Protein AF-A0A523E1F8-F1 (afdb_monomer)

pLDDT: mean 74.12, std 17.44, range [38.84, 94.94]

Radius of gyration: 25.74 Å; Cα contacts (8 Å, |Δi|>4): 109; chains: 1; bounding box: 94×42×64 Å

Sequence (142 aa):
MDHTRRRNPGNGSRLHDRGRRHPPRAVKRDIDLLRRILLDLESGSSAVHDGGEDTETLHYHIQLLHDAGLIVADELVPGQWWPERITWAGHEFLDLARNDISWNRAKSNVASKVGSAPFGIVQELLARDLRSALSSARTKKK

Secondary structure (DSSP, 8-state):
------------------------------HHHHHHHHHHHHTT-S----S---HHHHHHHHHHHHHTTSEEEEEEETTEEEEEEE-HHHHHHHHHHS-HHHHHHHHHHHHHHHSS--HHHHHHHHHHHHHHHHHHHHTT--

Foldseek 3Di:
DDDDDDDDDDDDDPDDPPDPPDPPDPQDDDPVLLLLLLVCQVVVNPPSDPPPDDQLNNLVSLVVCVVVVQFDWDDPDVSHIGTDHGDPVVVVQNVLCVDPVLVVVLVCVQCVPPNDDDPVSSSVSSVVVVVVVVVVVVPPPD

Mean predicted aligned error: 13.84 Å

Solvent-accessible surface area (backbone atoms only — not comparable to full-atom values): 8932 Å² total; per-residue (Å²): 141,88,83,84,82,89,84,84,88,81,93,73,87,81,70,79,90,75,68,88,72,69,74,83,73,87,76,73,92,54,70,68,56,50,52,50,51,52,53,33,54,72,71,66,43,87,61,76,71,88,82,82,73,58,69,63,59,51,20,52,45,50,46,53,35,31,78,70,51,27,28,44,57,47,70,82,47,98,80,41,47,46,78,76,46,76,29,75,62,26,51,58,48,44,68,52,51,66,44,64,70,55,35,53,48,41,49,50,60,32,45,78,71,62,67,66,70,61,70,67,58,54,54,52,46,32,56,49,53,51,54,51,54,55,58,60,60,64,69,73,77,121

Nearest PDB structures (foldseek):
  7wjp-assembly1_A-2  TM=5.970E-01  e=4.483E-01  Listeria monocytogenes
  2dqr-assembly2_D  TM=4.822E-01  e=6.736E-01  Bacillus subtilis
  7ane-assembly1_Ap  TM=4.235E-01  e=6.736E-01  Leishmania major
  2jaa-assembly1_B  TM=1.974E-01  e=1.709E+00  Shigella flexneri
  2jaa-assembly1_A  TM=2.320E-01  e=5.469E+00  Shigella flexneri

Structure (mmCIF, N/CA/C/O backbone):
data_AF-A0A523E1F8-F1
#
_entry.id   AF-A0A523E1F8-F1
#
loop_
_atom_site.group_PDB
_atom_site.id
_atom_site.type_symbol
_atom_site.label_atom_id
_atom_site.label_alt_id
_atom_site.label_comp_id
_atom_site.label_asym_id
_atom_site.label_entity_id
_atom_site.label_seq_id
_atom_site.pdbx_PDB_ins_code
_atom_site.Cartn_x
_atom_site.Cartn_y
_atom_site.Cartn_z
_atom_site.occupancy
_atom_site.B_iso_or_equiv
_atom_site.auth_seq_id
_atom_site.auth_comp_id
_atom_site.auth_asym_id
_atom_site.auth_atom_id
_atom_site.pdbx_PDB_model_num
ATOM 1 N N . MET A 1 1 ? 71.780 -27.222 -32.647 1.00 43.78 1 MET A N 1
ATOM 2 C CA . MET A 1 1 ? 70.790 -26.161 -32.375 1.00 43.78 1 MET A CA 1
ATOM 3 C C . MET A 1 1 ? 69.465 -26.663 -32.920 1.00 43.78 1 MET A C 1
ATOM 5 O O . MET A 1 1 ? 69.273 -26.676 -34.126 1.00 43.78 1 MET A O 1
ATOM 9 N N . ASP A 1 2 ? 68.665 -27.254 -32.036 1.00 42.75 2 ASP A N 1
ATOM 10 C CA . ASP A 1 2 ? 67.396 -27.922 -32.335 1.00 42.75 2 ASP A CA 1
ATOM 11 C C . ASP A 1 2 ? 66.251 -26.917 -32.227 1.00 42.75 2 ASP A C 1
ATOM 13 O O . ASP A 1 2 ? 66.084 -26.329 -31.165 1.00 42.75 2 ASP A O 1
ATOM 17 N N . HIS A 1 3 ? 65.466 -26.754 -33.292 1.00 47.19 3 HIS A N 1
ATOM 18 C CA . HIS A 1 3 ? 64.133 -26.154 -33.229 1.00 47.19 3 HIS A CA 1
ATOM 19 C C . HIS A 1 3 ? 63.207 -26.883 -34.205 1.00 47.19 3 HIS A C 1
ATOM 21 O O . HIS A 1 3 ? 62.921 -26.430 -35.314 1.00 47.19 3 HIS A O 1
ATOM 27 N N . THR A 1 4 ? 62.746 -28.058 -33.787 1.00 52.38 4 THR A N 1
ATOM 28 C CA . THR A 1 4 ? 61.624 -28.749 -34.418 1.00 52.38 4 THR A CA 1
ATOM 29 C C . THR A 1 4 ? 60.261 -28.188 -33.978 1.00 52.38 4 THR A C 1
ATOM 31 O O . THR A 1 4 ? 60.065 -27.754 -32.848 1.00 52.38 4 THR A O 1
ATOM 34 N N . ARG A 1 5 ? 59.298 -28.333 -34.904 1.00 44.28 5 ARG A N 1
ATOM 35 C CA . ARG A 1 5 ? 57.821 -28.352 -34.781 1.00 44.28 5 ARG A CA 1
ATOM 36 C C . ARG A 1 5 ? 57.001 -27.052 -34.865 1.00 44.28 5 ARG A C 1
ATOM 38 O O . ARG A 1 5 ? 56.818 -26.298 -33.920 1.00 44.28 5 ARG A O 1
ATOM 45 N N . ARG A 1 6 ? 56.306 -26.982 -36.010 1.00 50.56 6 ARG A N 1
ATOM 46 C CA . ARG A 1 6 ? 54.998 -26.355 -36.271 1.00 50.56 6 ARG A CA 1
ATOM 47 C C . ARG A 1 6 ? 53.949 -26.620 -35.173 1.00 50.56 6 ARG A C 1
ATOM 49 O O . ARG A 1 6 ? 53.842 -27.757 -34.716 1.00 50.56 6 ARG A O 1
ATOM 56 N N . ARG A 1 7 ? 53.050 -25.649 -34.943 1.00 41.88 7 ARG A N 1
ATOM 57 C CA . ARG A 1 7 ? 51.583 -25.846 -34.834 1.00 41.88 7 ARG A CA 1
ATOM 58 C C . ARG A 1 7 ? 50.823 -24.508 -34.978 1.00 41.88 7 ARG A C 1
ATOM 60 O O . ARG A 1 7 ? 51.178 -23.524 -34.349 1.00 41.88 7 ARG A O 1
ATOM 67 N N . ASN A 1 8 ? 49.795 -24.513 -35.826 1.00 39.00 8 ASN A N 1
ATOM 68 C CA . ASN A 1 8 ? 48.731 -23.503 -35.991 1.00 39.00 8 ASN A CA 1
ATOM 69 C C . ASN A 1 8 ? 47.456 -24.000 -35.247 1.00 39.00 8 ASN A C 1
ATOM 71 O O . ASN A 1 8 ? 47.464 -25.157 -34.818 1.00 39.00 8 ASN A O 1
ATOM 75 N N . PRO A 1 9 ? 46.300 -23.308 -35.320 1.00 54.69 9 PRO A N 1
ATOM 76 C CA . PRO A 1 9 ? 45.817 -22.135 -34.578 1.00 54.69 9 PRO A CA 1
ATOM 77 C C . PRO A 1 9 ? 44.874 -22.512 -33.411 1.00 54.69 9 PRO A C 1
ATOM 79 O O . PRO A 1 9 ? 44.271 -23.582 -33.403 1.00 54.69 9 PRO A O 1
ATOM 82 N N . GLY A 1 10 ? 44.670 -21.598 -32.458 1.00 38.84 10 GLY A N 1
ATOM 83 C CA . GLY A 1 10 ? 43.703 -21.749 -31.365 1.00 38.84 10 GLY A CA 1
ATOM 84 C C . GLY A 1 10 ? 42.821 -20.514 -31.221 1.00 38.84 10 GLY A C 1
ATOM 85 O O . GLY A 1 10 ? 43.249 -19.495 -30.693 1.00 38.84 10 GLY A O 1
ATOM 86 N N . ASN A 1 11 ? 41.594 -20.635 -31.714 1.00 45.16 11 ASN A N 1
ATOM 87 C CA . ASN A 1 11 ? 40.464 -19.740 -31.501 1.00 45.16 11 ASN A CA 1
ATOM 88 C C . ASN A 1 11 ? 40.248 -19.453 -30.000 1.00 45.16 11 ASN A C 1
ATOM 90 O O . ASN A 1 11 ? 40.240 -20.377 -29.189 1.00 45.16 11 ASN A O 1
ATOM 94 N N . GLY A 1 12 ? 40.029 -18.191 -29.637 1.00 42.72 12 GLY A N 1
ATOM 95 C CA . GLY A 1 12 ? 39.810 -17.771 -28.255 1.00 42.72 12 GLY A CA 1
ATOM 96 C C . GLY A 1 12 ? 39.087 -16.436 -28.204 1.00 42.72 12 GLY A C 1
ATOM 97 O O . GLY A 1 12 ? 39.687 -15.407 -27.911 1.00 42.72 12 GLY A O 1
ATOM 98 N N . SER A 1 13 ? 37.796 -16.467 -28.534 1.00 51.22 13 SER A N 1
ATOM 99 C CA . SER A 1 13 ? 36.847 -15.372 -28.331 1.00 51.22 13 SER A CA 1
ATOM 100 C C . SER A 1 13 ? 37.013 -14.765 -26.935 1.00 51.22 13 SER A C 1
ATOM 102 O O . SER A 1 13 ? 36.652 -15.395 -25.942 1.00 51.22 13 SER A O 1
ATOM 104 N N . ARG A 1 14 ? 37.537 -13.537 -26.837 1.00 42.88 14 ARG A N 1
ATOM 105 C CA . ARG A 1 14 ? 37.480 -12.774 -25.587 1.00 42.88 14 ARG A CA 1
ATOM 106 C C . ARG A 1 14 ? 36.206 -11.944 -25.605 1.00 42.88 14 ARG A C 1
ATOM 108 O O . ARG A 1 14 ? 36.114 -10.885 -26.213 1.00 42.88 14 ARG A O 1
ATOM 115 N N . LEU A 1 15 ? 35.207 -12.592 -25.026 1.00 46.62 15 LEU A N 1
ATOM 116 C CA . LEU A 1 15 ? 33.846 -12.172 -24.762 1.00 46.62 15 LEU A CA 1
ATOM 117 C C . LEU A 1 15 ? 33.739 -10.672 -24.478 1.00 46.62 15 LEU A C 1
ATOM 119 O O . LEU A 1 15 ? 34.456 -10.127 -23.642 1.00 46.62 15 LEU A O 1
ATOM 123 N N . HIS A 1 16 ? 32.780 -10.047 -25.159 1.00 46.97 16 HIS A N 1
ATOM 124 C CA . HIS A 1 16 ? 32.171 -8.815 -24.692 1.00 46.97 16 HIS A CA 1
ATOM 125 C C . HIS A 1 16 ? 31.756 -9.022 -23.232 1.00 46.97 16 HIS A C 1
ATOM 127 O O . HIS A 1 16 ? 31.008 -9.960 -22.944 1.00 46.97 16 HIS A O 1
ATOM 133 N N . ASP A 1 17 ? 32.219 -8.144 -22.346 1.00 47.53 17 ASP A N 1
ATOM 134 C CA . ASP A 1 17 ? 31.708 -7.968 -20.986 1.00 47.53 17 ASP A CA 1
ATOM 135 C C . ASP A 1 17 ? 30.259 -7.451 -21.072 1.00 47.53 17 ASP A C 1
ATOM 137 O O . ASP A 1 17 ? 29.958 -6.275 -20.884 1.00 47.53 17 ASP A O 1
ATOM 141 N N . ARG A 1 18 ? 29.348 -8.327 -21.514 1.00 46.88 18 ARG A N 1
ATOM 142 C CA . ARG A 1 18 ? 27.907 -8.101 -21.525 1.00 46.88 18 ARG A CA 1
ATOM 143 C C . ARG A 1 18 ? 27.354 -8.598 -20.206 1.00 46.88 18 ARG A C 1
ATOM 145 O O . ARG A 1 18 ? 27.213 -9.798 -19.986 1.00 46.88 18 ARG A O 1
ATOM 152 N N . GLY A 1 19 ? 26.965 -7.632 -19.388 1.00 44.38 19 GLY A N 1
ATOM 153 C CA . GLY A 1 19 ? 26.129 -7.852 -18.227 1.00 44.38 19 GLY A CA 1
ATOM 154 C C . GLY A 1 19 ? 26.946 -8.168 -16.992 1.00 44.38 19 GLY A C 1
ATOM 155 O O . GLY A 1 19 ? 27.038 -9.324 -16.579 1.00 44.38 19 GLY A O 1
ATOM 156 N N . ARG A 1 20 ? 27.374 -7.108 -16.299 1.00 42.28 20 ARG A N 1
ATOM 157 C CA . ARG A 1 20 ? 27.350 -7.134 -14.836 1.00 42.28 20 ARG A CA 1
ATOM 158 C C . ARG A 1 20 ? 25.905 -7.395 -14.412 1.00 42.28 20 ARG A C 1
ATOM 160 O O . ARG A 1 20 ? 25.165 -6.462 -14.117 1.00 42.28 20 ARG A O 1
ATOM 167 N N . ARG A 1 21 ? 25.482 -8.661 -14.436 1.00 44.16 21 ARG A N 1
ATOM 168 C CA . ARG A 1 21 ? 24.295 -9.100 -13.716 1.00 44.16 21 ARG A CA 1
ATOM 169 C C . ARG A 1 21 ? 24.642 -8.864 -12.257 1.00 44.16 21 ARG A C 1
ATOM 171 O O . ARG A 1 21 ? 25.388 -9.643 -11.666 1.00 44.16 21 ARG A O 1
ATOM 178 N N . HIS A 1 22 ? 24.194 -7.733 -11.718 1.00 45.09 22 HIS A N 1
ATOM 179 C CA . HIS A 1 22 ? 24.115 -7.615 -10.276 1.00 45.09 22 HIS A CA 1
ATOM 180 C C . HIS A 1 22 ? 23.265 -8.804 -9.814 1.00 45.09 22 HIS A C 1
ATOM 182 O O . HIS A 1 22 ? 22.244 -9.091 -10.449 1.00 45.09 22 HIS A O 1
ATOM 188 N N . PRO A 1 23 ? 23.705 -9.567 -8.799 1.00 41.88 23 PRO A N 1
ATOM 189 C CA . PRO A 1 23 ? 22.826 -10.560 -8.202 1.00 41.88 23 PRO A CA 1
ATOM 190 C C . PRO A 1 23 ? 21.528 -9.841 -7.808 1.00 41.88 23 PRO A C 1
ATOM 192 O O . PRO A 1 23 ? 21.633 -8.697 -7.350 1.00 41.88 23 PRO A O 1
ATOM 195 N N . PRO A 1 24 ? 20.343 -10.453 -8.008 1.00 51.50 24 PRO A N 1
ATOM 196 C CA . PRO A 1 24 ? 19.082 -9.817 -7.646 1.00 51.50 24 PRO A CA 1
ATOM 197 C C . PRO A 1 24 ? 19.208 -9.350 -6.202 1.00 51.50 24 PRO A C 1
ATOM 199 O O . PRO A 1 24 ? 19.453 -10.156 -5.295 1.00 51.50 24 PRO A O 1
ATOM 202 N N . ARG A 1 25 ? 19.160 -8.030 -5.994 1.00 58.16 25 ARG A N 1
ATOM 203 C CA . ARG A 1 25 ? 19.167 -7.486 -4.642 1.00 58.16 25 ARG A CA 1
ATOM 204 C C . ARG A 1 25 ? 17.905 -8.034 -3.997 1.00 58.16 25 ARG A C 1
ATOM 206 O O . ARG A 1 25 ? 16.822 -7.921 -4.556 1.00 58.16 25 ARG A O 1
ATOM 213 N N . ALA A 1 26 ? 18.036 -8.686 -2.846 1.00 61.09 26 ALA A N 1
ATOM 214 C CA . ALA A 1 26 ? 16.870 -9.132 -2.100 1.00 61.09 26 ALA A CA 1
ATOM 215 C C . ALA A 1 26 ? 16.128 -7.887 -1.586 1.00 61.09 26 ALA A C 1
ATOM 217 O O . ALA A 1 26 ? 16.425 -7.390 -0.497 1.00 61.09 26 ALA A O 1
ATOM 218 N N . VAL A 1 27 ? 15.210 -7.350 -2.394 1.00 76.62 27 VAL A N 1
ATOM 219 C CA . VAL A 1 27 ? 14.382 -6.207 -2.021 1.00 76.62 27 VAL A CA 1
ATOM 220 C C . VAL A 1 27 ? 13.362 -6.701 -1.007 1.00 76.62 27 VAL A C 1
ATOM 222 O O . VAL A 1 27 ? 12.489 -7.523 -1.293 1.00 76.62 27 VAL A O 1
ATOM 225 N N . LYS A 1 28 ? 13.504 -6.235 0.232 1.00 78.06 28 LYS A N 1
ATOM 226 C CA . LYS A 1 28 ? 12.511 -6.505 1.267 1.00 78.06 28 LYS A CA 1
ATOM 227 C C . LYS A 1 28 ? 11.300 -5.622 1.014 1.00 78.06 28 LYS A C 1
ATOM 229 O O . LYS A 1 28 ? 11.441 -4.453 0.679 1.00 78.06 28 LYS A O 1
AT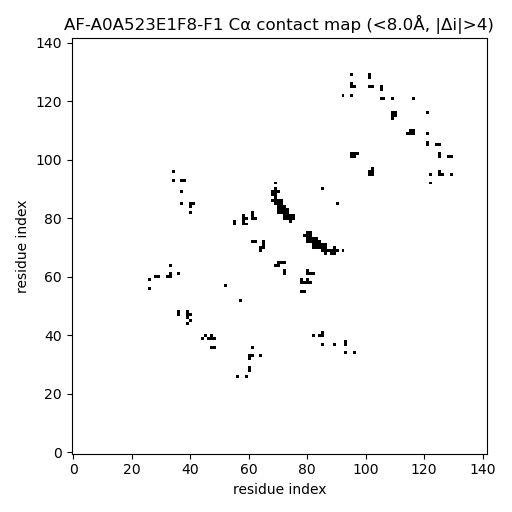OM 234 N N . ARG A 1 29 ? 10.116 -6.191 1.220 1.00 80.88 29 ARG A N 1
ATOM 235 C CA . ARG A 1 29 ? 8.863 -5.442 1.206 1.00 80.88 29 ARG A CA 1
ATOM 236 C C . ARG A 1 29 ? 8.899 -4.348 2.279 1.00 80.88 29 ARG A C 1
ATOM 238 O O . ARG A 1 29 ? 8.955 -4.663 3.468 1.00 80.88 29 ARG A O 1
ATOM 245 N N . ASP A 1 30 ? 8.786 -3.103 1.846 1.00 84.56 30 ASP A N 1
ATOM 246 C CA . ASP A 1 30 ? 8.667 -1.911 2.673 1.00 84.56 30 ASP A CA 1
ATOM 247 C C . ASP A 1 30 ? 7.228 -1.381 2.609 1.00 84.56 30 ASP A C 1
ATOM 249 O O . ASP A 1 30 ? 6.725 -0.945 1.576 1.00 84.56 30 ASP A O 1
ATOM 253 N N . ILE A 1 31 ? 6.538 -1.444 3.744 1.00 82.25 31 ILE A N 1
ATOM 254 C CA . ILE A 1 31 ? 5.133 -1.050 3.857 1.00 82.25 31 ILE A CA 1
ATOM 255 C C . ILE A 1 31 ? 4.963 0.481 3.861 1.00 82.25 31 ILE A C 1
ATOM 257 O O . ILE A 1 31 ? 3.929 0.975 3.410 1.00 82.25 31 ILE A O 1
ATOM 261 N N . ASP A 1 32 ? 5.965 1.237 4.313 1.00 85.06 32 ASP A N 1
ATOM 262 C CA . ASP A 1 32 ? 5.965 2.698 4.222 1.00 85.06 32 ASP A CA 1
ATOM 263 C C . ASP A 1 32 ? 6.143 3.152 2.769 1.00 85.06 32 ASP A C 1
ATOM 265 O O . ASP A 1 32 ? 5.490 4.102 2.333 1.00 85.06 32 ASP A O 1
ATOM 269 N N . LEU A 1 33 ? 6.956 2.435 1.992 1.00 86.56 33 LEU A N 1
ATOM 270 C CA . LEU A 1 33 ? 7.103 2.675 0.559 1.00 86.56 33 LEU A CA 1
ATOM 271 C C . LEU A 1 33 ? 5.798 2.425 -0.211 1.00 86.56 33 LEU A C 1
ATOM 273 O O . LEU A 1 33 ? 5.382 3.280 -0.988 1.00 86.56 33 LEU A O 1
ATOM 277 N N . LEU A 1 34 ? 5.099 1.319 0.074 1.00 88.19 34 LEU A N 1
ATOM 278 C CA . LEU A 1 34 ? 3.778 1.031 -0.509 1.00 88.19 34 LEU A CA 1
ATOM 279 C C . LEU A 1 34 ? 2.774 2.164 -0.236 1.00 88.19 34 LEU A C 1
ATOM 281 O O . LEU A 1 34 ? 2.068 2.598 -1.144 1.00 88.19 34 LEU A O 1
ATOM 285 N N . ARG A 1 35 ? 2.726 2.665 1.009 1.00 89.19 35 ARG A N 1
ATOM 286 C CA . ARG A 1 35 ? 1.852 3.787 1.390 1.00 89.19 35 ARG A CA 1
ATOM 287 C C . ARG A 1 35 ? 2.208 5.063 0.628 1.00 89.19 35 ARG A C 1
ATOM 289 O O . ARG A 1 35 ? 1.302 5.740 0.155 1.00 89.19 35 ARG A O 1
ATOM 296 N N . ARG A 1 36 ? 3.500 5.391 0.518 1.00 88.25 36 ARG A N 1
ATOM 297 C CA . ARG A 1 36 ? 3.967 6.580 -0.214 1.00 88.25 36 ARG A CA 1
ATOM 298 C C . ARG A 1 36 ? 3.574 6.523 -1.688 1.00 88.25 36 ARG A C 1
ATOM 300 O O . ARG A 1 36 ? 2.936 7.452 -2.156 1.00 88.25 36 ARG A O 1
ATOM 307 N N . ILE A 1 37 ? 3.847 5.405 -2.366 1.00 89.19 37 ILE A N 1
ATOM 308 C CA . ILE A 1 37 ? 3.479 5.215 -3.780 1.00 89.19 37 ILE A CA 1
ATOM 309 C C . ILE A 1 37 ? 1.975 5.432 -3.987 1.00 89.19 37 ILE A C 1
ATOM 311 O O . ILE A 1 37 ? 1.574 6.125 -4.914 1.00 89.19 37 ILE A O 1
ATOM 315 N N . LEU A 1 38 ? 1.130 4.880 -3.113 1.00 89.75 38 LEU A N 1
ATOM 316 C CA . LEU A 1 38 ? -0.318 5.067 -3.215 1.00 89.75 38 LEU A CA 1
ATOM 317 C C . LEU A 1 38 ? -0.747 6.533 -3.028 1.00 89.75 38 LEU A C 1
ATOM 319 O O . LEU A 1 38 ? -1.617 6.999 -3.758 1.00 89.75 38 LEU A O 1
ATOM 323 N N . LEU A 1 39 ? -0.143 7.264 -2.086 1.00 89.50 39 LEU A N 1
ATOM 324 C CA . LEU A 1 39 ? -0.421 8.693 -1.883 1.00 89.50 39 LEU A CA 1
ATOM 325 C C . LEU A 1 39 ? 0.017 9.532 -3.094 1.00 89.50 39 LEU A C 1
ATOM 327 O O . LEU A 1 39 ? -0.721 10.418 -3.524 1.00 89.50 39 LEU A O 1
ATOM 331 N N . ASP A 1 40 ? 1.179 9.219 -3.669 1.00 88.19 40 ASP A N 1
ATOM 332 C CA . ASP A 1 40 ? 1.701 9.898 -4.858 1.00 88.19 40 ASP A CA 1
ATOM 333 C C . ASP A 1 40 ? 0.762 9.684 -6.055 1.00 88.19 40 ASP A C 1
ATOM 335 O O . ASP A 1 40 ? 0.374 10.648 -6.723 1.00 88.19 40 ASP A O 1
ATOM 339 N N . LEU A 1 41 ? 0.316 8.442 -6.273 1.00 88.88 41 LEU A N 1
ATOM 340 C CA . LEU A 1 41 ? -0.641 8.103 -7.329 1.00 88.88 41 LEU A CA 1
ATOM 341 C C . LEU A 1 41 ? -1.988 8.807 -7.149 1.00 88.88 41 LEU A C 1
ATOM 343 O O . LEU A 1 41 ? -2.579 9.258 -8.128 1.00 88.88 41 LEU A O 1
ATOM 347 N N . GLU A 1 42 ? -2.471 8.940 -5.913 1.00 88.62 42 GLU A N 1
ATOM 348 C CA . GLU A 1 42 ? -3.735 9.622 -5.628 1.00 88.62 42 GLU A CA 1
ATOM 349 C C . GLU A 1 42 ? -3.642 11.128 -5.908 1.00 88.62 42 GLU A C 1
ATOM 351 O O . GLU A 1 42 ? -4.598 11.735 -6.390 1.00 88.62 42 GLU A O 1
ATOM 356 N N . SER A 1 43 ? -2.474 11.728 -5.660 1.00 85.69 43 SER A N 1
ATOM 357 C CA . SER A 1 43 ? -2.219 13.142 -5.954 1.00 85.69 43 SER A CA 1
ATOM 358 C C . SER A 1 43 ? -2.136 13.457 -7.455 1.00 85.69 43 SER A C 1
ATOM 360 O O . SER A 1 43 ? -2.104 14.628 -7.836 1.00 85.69 43 SER A O 1
ATOM 362 N N . GLY A 1 44 ? -2.107 12.429 -8.313 1.00 75.81 44 GLY A N 1
ATOM 363 C CA . GLY A 1 44 ? -1.913 12.572 -9.754 1.00 75.81 44 GLY A CA 1
ATOM 364 C C . GLY A 1 44 ? -0.470 12.904 -10.142 1.00 75.81 44 GLY A C 1
ATOM 365 O O . GLY A 1 44 ? -0.226 13.340 -11.268 1.00 75.81 44 GLY A O 1
ATOM 366 N N . SER A 1 45 ? 0.489 12.718 -9.230 1.00 69.06 45 SER A N 1
ATOM 367 C CA . SER A 1 45 ? 1.902 12.920 -9.533 1.00 69.06 45 SER A CA 1
ATOM 368 C C . SER A 1 45 ? 2.386 11.836 -10.497 1.00 69.06 45 SER A C 1
ATOM 370 O O . SER A 1 45 ? 2.404 10.652 -10.170 1.00 69.06 45 SER A O 1
ATOM 372 N N . SER A 1 46 ? 2.821 12.243 -11.693 1.00 57.19 46 SER A N 1
ATOM 373 C CA . SER A 1 46 ? 3.519 11.359 -12.637 1.00 57.19 46 SER A CA 1
ATOM 374 C C . SER A 1 46 ? 4.943 11.031 -12.182 1.00 57.19 46 SER A C 1
ATOM 376 O O . SER A 1 46 ? 5.567 10.107 -12.699 1.00 57.19 46 SER A O 1
ATOM 378 N N . ALA A 1 47 ? 5.470 11.802 -11.227 1.00 55.44 47 ALA A N 1
ATO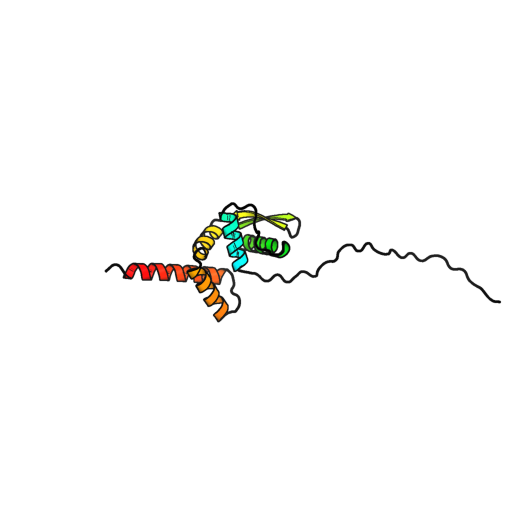M 379 C CA . ALA A 1 47 ? 6.692 11.487 -10.515 1.00 55.44 47 ALA A CA 1
ATOM 380 C C . ALA A 1 47 ? 6.318 10.581 -9.343 1.00 55.44 47 ALA A C 1
ATOM 382 O O . ALA A 1 47 ? 6.210 11.028 -8.201 1.00 55.44 47 ALA A O 1
ATOM 383 N N . VAL A 1 48 ? 6.086 9.299 -9.632 1.00 58.25 48 VAL A N 1
ATOM 384 C CA . VAL A 1 48 ? 6.169 8.285 -8.584 1.00 58.25 48 VAL A CA 1
ATOM 385 C C . VAL A 1 48 ? 7.647 8.262 -8.172 1.00 58.25 48 VAL A C 1
ATOM 387 O O . VAL A 1 48 ? 8.462 7.609 -8.814 1.00 58.25 48 VAL A O 1
ATOM 390 N N . HIS A 1 49 ? 7.965 9.060 -7.148 1.00 58.19 49 HIS A N 1
ATOM 391 C CA . HIS A 1 49 ? 9.257 9.304 -6.492 1.00 58.19 49 HIS A CA 1
ATOM 392 C C . HIS A 1 49 ? 10.190 10.433 -6.946 1.00 58.19 49 HIS A C 1
ATOM 394 O O . HIS A 1 49 ? 10.725 10.475 -8.048 1.00 58.19 49 HIS A O 1
ATOM 400 N N . ASP A 1 50 ? 10.568 11.195 -5.922 1.00 49.31 50 ASP A N 1
ATOM 401 C CA . ASP A 1 50 ? 11.742 12.053 -5.758 1.00 49.31 50 ASP A CA 1
ATOM 402 C C . ASP A 1 50 ? 12.499 11.752 -4.429 1.00 49.31 50 ASP A C 1
ATOM 404 O O . ASP A 1 50 ? 13.415 12.467 -4.029 1.00 49.31 50 ASP A O 1
ATOM 408 N N . GLY A 1 51 ? 12.175 10.636 -3.754 1.00 54.09 51 GLY A N 1
ATOM 409 C CA . GLY A 1 51 ? 12.665 10.274 -2.410 1.00 54.09 51 GLY A CA 1
ATOM 410 C C . GLY A 1 51 ? 14.005 9.522 -2.303 1.00 54.09 51 GLY A C 1
ATOM 411 O O . GLY A 1 51 ? 14.340 9.071 -1.210 1.00 54.09 51 GLY A O 1
ATOM 412 N N . GLY A 1 52 ? 14.758 9.354 -3.396 1.00 61.44 52 GLY A N 1
ATOM 413 C CA . GLY A 1 52 ? 16.100 8.739 -3.382 1.00 61.44 52 GLY A CA 1
ATOM 414 C C . GLY A 1 52 ? 16.158 7.202 -3.360 1.00 61.44 52 GLY A C 1
ATOM 415 O O . GLY A 1 52 ? 17.243 6.649 -3.184 1.00 61.44 52 GLY A O 1
ATOM 416 N N . GLU A 1 53 ? 15.028 6.514 -3.543 1.00 68.94 53 GLU A N 1
ATOM 417 C CA . GLU A 1 53 ? 14.988 5.052 -3.691 1.00 68.94 53 GLU A CA 1
ATOM 418 C C . GLU A 1 53 ? 15.516 4.603 -5.062 1.00 68.94 53 GLU A C 1
ATOM 420 O O . GLU A 1 53 ? 15.356 5.290 -6.073 1.00 68.94 53 GLU A O 1
ATOM 425 N N . ASP A 1 54 ? 16.125 3.418 -5.097 1.00 79.00 54 ASP A N 1
ATOM 426 C CA . ASP A 1 54 ? 16.563 2.784 -6.341 1.00 79.00 54 ASP A CA 1
ATOM 427 C C . ASP A 1 54 ? 15.359 2.401 -7.223 1.00 79.00 54 ASP A C 1
ATOM 429 O O . ASP A 1 54 ? 14.322 1.936 -6.739 1.00 79.00 54 ASP A O 1
ATOM 433 N N . THR A 1 55 ? 15.499 2.589 -8.536 1.00 80.75 55 THR A N 1
ATOM 434 C CA . THR A 1 55 ? 14.439 2.344 -9.519 1.00 80.75 55 THR A CA 1
ATOM 435 C C . THR A 1 55 ? 13.927 0.898 -9.503 1.00 80.75 55 THR A C 1
ATOM 437 O O . THR A 1 55 ? 12.734 0.681 -9.696 1.00 80.75 55 THR A O 1
ATOM 440 N N . GLU A 1 56 ? 14.776 -0.097 -9.247 1.00 82.75 56 GLU A N 1
ATOM 441 C CA . GLU A 1 56 ? 14.379 -1.509 -9.143 1.00 82.75 56 GLU A CA 1
ATOM 442 C C . GLU A 1 56 ? 13.471 -1.734 -7.925 1.00 82.75 56 GLU A C 1
ATOM 444 O O . GLU A 1 56 ? 12.431 -2.388 -8.025 1.00 82.75 56 GLU A O 1
ATOM 449 N N . THR A 1 57 ? 13.814 -1.117 -6.788 1.00 85.88 57 THR A N 1
ATOM 450 C CA . THR A 1 57 ? 12.999 -1.161 -5.566 1.00 85.88 57 THR A CA 1
ATOM 451 C C . THR A 1 57 ? 11.611 -0.584 -5.818 1.00 85.88 57 THR A C 1
ATOM 453 O O . THR A 1 57 ? 10.621 -1.177 -5.390 1.00 85.88 57 THR A O 1
ATOM 456 N N . LEU A 1 58 ? 11.516 0.538 -6.532 1.00 87.06 58 LEU A N 1
ATOM 457 C CA . LEU A 1 58 ? 10.236 1.168 -6.847 1.00 87.06 58 LEU A CA 1
ATOM 458 C C . LEU A 1 58 ? 9.325 0.245 -7.667 1.00 87.06 58 LEU A C 1
ATOM 460 O O . LEU A 1 58 ? 8.198 -0.031 -7.253 1.00 87.06 58 LEU A O 1
ATOM 464 N N . HIS A 1 59 ? 9.817 -0.273 -8.794 1.00 88.69 59 HIS A N 1
ATOM 465 C CA . HIS A 1 59 ? 9.018 -1.129 -9.675 1.00 88.69 59 HIS A CA 1
ATOM 466 C C . HIS A 1 59 ? 8.602 -2.433 -8.991 1.00 88.69 59 HIS A C 1
ATOM 468 O O . HIS A 1 59 ? 7.465 -2.871 -9.158 1.00 88.69 59 HIS A O 1
ATOM 474 N N . TYR A 1 60 ? 9.463 -3.001 -8.141 1.00 89.12 60 TYR A N 1
ATOM 475 C CA . TYR A 1 60 ? 9.098 -4.146 -7.309 1.00 89.12 60 TYR A CA 1
ATOM 476 C C . TYR A 1 60 ? 7.922 -3.835 -6.367 1.00 89.12 60 TYR A C 1
ATOM 478 O O . TYR A 1 60 ? 7.015 -4.649 -6.208 1.00 89.12 60 TYR A O 1
ATOM 486 N N . HIS A 1 61 ? 7.882 -2.650 -5.755 1.00 89.56 61 HIS A N 1
ATOM 487 C CA . HIS A 1 61 ? 6.771 -2.271 -4.876 1.00 89.56 61 HIS A CA 1
ATOM 488 C C . HIS A 1 61 ? 5.489 -1.943 -5.647 1.00 89.56 61 HIS A C 1
ATOM 490 O O . HIS A 1 61 ? 4.405 -2.262 -5.161 1.00 89.56 61 HIS A O 1
ATOM 496 N N . ILE A 1 62 ? 5.594 -1.379 -6.853 1.00 90.81 62 ILE A N 1
ATOM 497 C CA . ILE A 1 62 ? 4.447 -1.196 -7.758 1.00 90.81 62 ILE A CA 1
ATOM 498 C C . ILE A 1 62 ? 3.857 -2.561 -8.129 1.00 90.81 62 ILE A C 1
ATOM 500 O O . ILE A 1 62 ? 2.648 -2.751 -7.998 1.00 90.81 62 ILE A O 1
ATOM 504 N N . GLN A 1 63 ? 4.700 -3.536 -8.481 1.00 91.06 63 GLN A N 1
ATOM 505 C CA . GLN A 1 63 ? 4.262 -4.911 -8.716 1.00 91.06 63 GLN A CA 1
ATOM 506 C C . GLN A 1 63 ? 3.526 -5.487 -7.496 1.00 91.06 63 GLN A C 1
ATOM 508 O O . GLN A 1 63 ? 2.434 -6.027 -7.632 1.00 91.06 63 GLN A O 1
ATOM 513 N N . LEU A 1 64 ? 4.063 -5.320 -6.281 1.00 90.31 64 LEU A N 1
ATOM 514 C CA . LEU A 1 64 ? 3.398 -5.801 -5.063 1.00 90.31 64 LEU A CA 1
ATOM 515 C C . LEU A 1 64 ? 2.030 -5.145 -4.817 1.00 90.31 64 LEU A C 1
ATOM 517 O O . LEU A 1 64 ? 1.125 -5.802 -4.300 1.00 90.31 64 LEU A O 1
ATOM 521 N N . LEU A 1 65 ? 1.873 -3.857 -5.136 1.00 91.81 65 LEU A N 1
ATOM 522 C CA . LEU A 1 65 ? 0.586 -3.159 -5.038 1.00 91.81 65 LEU A CA 1
ATOM 523 C C . LEU A 1 65 ? -0.422 -3.695 -6.058 1.00 91.81 65 LEU A C 1
ATOM 525 O O . LEU A 1 65 ? -1.600 -3.842 -5.723 1.00 91.81 65 LEU A O 1
ATOM 529 N N . HIS A 1 66 ? 0.042 -3.979 -7.276 1.00 93.06 66 HIS A N 1
ATOM 530 C CA . HIS A 1 66 ? -0.760 -4.592 -8.329 1.00 93.06 66 HIS A CA 1
ATOM 531 C C . HIS A 1 66 ? -1.213 -6.000 -7.926 1.00 93.06 66 HIS A C 1
ATOM 533 O O . HIS A 1 66 ? -2.408 -6.287 -7.930 1.00 93.06 66 HIS A O 1
ATOM 539 N N . ASP A 1 67 ? -0.288 -6.842 -7.461 1.00 90.12 67 ASP A N 1
ATOM 540 C CA . ASP A 1 67 ? -0.575 -8.212 -7.023 1.00 90.12 67 ASP A CA 1
ATOM 541 C C . ASP A 1 67 ? -1.524 -8.249 -5.812 1.00 90.12 67 ASP A C 1
ATOM 543 O O . ASP A 1 67 ? -2.320 -9.175 -5.653 1.00 90.12 67 ASP A O 1
ATOM 547 N N . ALA A 1 68 ? -1.477 -7.221 -4.957 1.00 88.88 68 ALA A N 1
ATOM 548 C CA . ALA A 1 68 ? -2.409 -7.038 -3.845 1.00 88.88 68 ALA A CA 1
ATOM 549 C C . ALA A 1 68 ? -3.783 -6.476 -4.271 1.00 88.88 68 ALA A C 1
ATOM 551 O O . ALA A 1 68 ? -4.669 -6.339 -3.426 1.00 88.88 68 ALA A O 1
ATOM 552 N N . GLY A 1 69 ? -3.966 -6.126 -5.547 1.00 92.50 69 GLY A N 1
ATOM 553 C CA . GLY A 1 69 ? -5.197 -5.551 -6.087 1.00 92.50 69 GLY A CA 1
ATOM 554 C C . GLY A 1 69 ? -5.476 -4.113 -5.642 1.00 92.50 69 GLY A C 1
ATOM 555 O O . GLY A 1 69 ? -6.621 -3.668 -5.726 1.00 92.50 69 GLY A O 1
ATOM 556 N N . LEU A 1 70 ? -4.472 -3.381 -5.146 1.00 92.19 70 LEU A N 1
ATOM 557 C CA . LEU A 1 70 ? -4.622 -1.992 -4.680 1.00 92.19 70 LEU A CA 1
ATOM 558 C C . LEU A 1 70 ? -4.494 -0.977 -5.818 1.00 92.19 70 LEU A C 1
ATOM 560 O O . LEU A 1 70 ? -5.060 0.114 -5.754 1.00 92.19 70 LEU A O 1
ATOM 564 N N . ILE A 1 71 ? -3.769 -1.343 -6.871 1.00 94.56 71 ILE A N 1
ATOM 565 C CA . ILE A 1 71 ? -3.644 -0.560 -8.100 1.00 94.56 71 ILE A CA 1
ATOM 566 C C . ILE A 1 71 ? -3.864 -1.458 -9.315 1.00 94.56 71 ILE A C 1
ATOM 568 O O . ILE A 1 71 ? -3.756 -2.679 -9.226 1.00 94.56 71 ILE A O 1
ATOM 572 N N . VAL A 1 72 ? -4.151 -0.832 -10.448 1.00 93.50 72 VAL A N 1
ATOM 573 C CA . VAL A 1 72 ? -3.975 -1.430 -11.772 1.00 93.50 72 VAL A CA 1
ATOM 574 C C . VAL A 1 72 ? -2.659 -0.901 -12.324 1.00 93.50 72 VAL A C 1
ATOM 576 O O . VAL A 1 72 ? -2.422 0.309 -12.277 1.00 93.50 72 VAL A O 1
ATOM 579 N N . ALA A 1 73 ? -1.797 -1.802 -12.778 1.00 92.88 73 ALA A N 1
ATOM 580 C CA . ALA A 1 73 ? -0.486 -1.491 -13.316 1.00 92.88 73 ALA A CA 1
ATOM 581 C C . ALA A 1 73 ? -0.089 -2.565 -14.325 1.00 92.88 73 ALA A C 1
ATOM 583 O O . ALA A 1 73 ? -0.425 -3.732 -14.134 1.00 92.88 73 ALA A O 1
ATOM 584 N N . ASP A 1 74 ? 0.684 -2.177 -15.329 1.00 91.56 74 ASP A N 1
ATOM 585 C CA . ASP A 1 74 ? 1.140 -3.076 -16.382 1.00 91.56 74 ASP A CA 1
ATOM 586 C C . ASP A 1 74 ? 2.663 -3.093 -16.472 1.00 91.56 74 ASP A C 1
ATOM 588 O O . ASP A 1 74 ? 3.343 -2.076 -16.305 1.00 91.56 74 ASP A O 1
ATOM 592 N N . GLU A 1 75 ? 3.214 -4.272 -16.750 1.00 91.50 75 GLU A N 1
ATOM 593 C CA . GLU A 1 75 ? 4.636 -4.438 -17.028 1.00 91.50 75 GLU A CA 1
ATOM 594 C C . GLU A 1 75 ? 4.905 -4.100 -18.501 1.00 91.50 75 GLU A C 1
ATOM 596 O O . GLU A 1 75 ? 4.580 -4.872 -19.404 1.00 91.50 75 GLU A O 1
ATOM 601 N N . LEU A 1 76 ? 5.498 -2.929 -18.761 1.00 86.69 76 LEU A N 1
ATOM 602 C CA . LEU A 1 76 ? 5.804 -2.490 -20.131 1.00 86.69 76 LEU A CA 1
ATOM 603 C C . LEU A 1 76 ? 7.041 -3.199 -20.690 1.00 86.69 76 LEU A C 1
ATOM 605 O O . LEU A 1 76 ? 7.111 -3.519 -21.877 1.00 86.69 76 LEU A O 1
ATOM 609 N N . VAL A 1 77 ? 8.026 -3.435 -19.825 1.00 85.94 77 VAL A N 1
ATOM 610 C CA . VAL A 1 77 ? 9.217 -4.245 -20.096 1.00 85.94 77 VAL A CA 1
ATOM 611 C C . VAL A 1 77 ? 9.566 -5.049 -18.843 1.00 85.94 77 VAL A C 1
ATOM 613 O O . VAL A 1 77 ? 9.240 -4.599 -17.746 1.00 85.94 77 VAL A O 1
ATOM 616 N N . PRO A 1 78 ? 10.256 -6.200 -18.963 1.00 86.31 78 PRO A N 1
ATOM 617 C CA . PRO A 1 78 ? 10.577 -7.037 -17.810 1.00 86.31 78 PRO A CA 1
ATOM 618 C C . PRO A 1 78 ? 11.265 -6.261 -16.677 1.00 86.31 78 PRO A C 1
ATOM 620 O O . PRO A 1 78 ? 12.347 -5.701 -16.869 1.00 86.31 78 PRO A O 1
ATOM 623 N N . GLY A 1 79 ? 10.642 -6.252 -15.499 1.00 80.38 79 GLY A N 1
ATOM 624 C CA . GLY A 1 79 ? 11.088 -5.533 -14.307 1.00 80.38 79 GLY A CA 1
ATOM 625 C C . GLY A 1 79 ? 10.643 -4.069 -14.222 1.00 80.38 79 GLY A C 1
ATOM 626 O O . GLY A 1 79 ? 11.015 -3.395 -13.263 1.00 80.38 79 GLY A O 1
ATOM 627 N N . GLN A 1 80 ? 9.857 -3.565 -15.180 1.00 85.94 80 GLN A N 1
ATOM 628 C CA . GLN A 1 80 ? 9.401 -2.176 -15.223 1.00 85.94 80 GLN A CA 1
ATOM 629 C C . GLN A 1 80 ? 7.870 -2.081 -15.294 1.00 85.94 80 GLN A C 1
ATOM 631 O O . GLN A 1 80 ? 7.246 -2.266 -16.339 1.00 85.94 80 GLN A O 1
ATOM 636 N N . TRP A 1 81 ? 7.285 -1.758 -14.145 1.00 88.25 81 TRP A N 1
ATOM 637 C CA . TRP A 1 81 ? 5.848 -1.649 -13.903 1.00 88.25 81 TRP A CA 1
ATOM 638 C C . TRP A 1 81 ? 5.341 -0.206 -13.944 1.00 88.25 81 TRP A C 1
ATOM 640 O O . TRP A 1 81 ? 5.824 0.644 -13.197 1.00 88.25 81 TRP A O 1
ATOM 650 N N . TRP A 1 82 ? 4.318 0.059 -14.754 1.00 89.06 82 TRP A N 1
ATOM 651 C CA . TRP A 1 82 ? 3.661 1.362 -14.821 1.00 89.06 82 TRP A CA 1
ATOM 652 C C . TRP A 1 82 ? 2.287 1.337 -14.157 1.00 89.06 82 TRP A C 1
ATOM 654 O O . TRP A 1 82 ? 1.417 0.596 -14.608 1.00 89.06 82 TRP A O 1
ATOM 664 N N . PRO A 1 83 ? 2.058 2.147 -13.112 1.00 90.25 83 PRO A N 1
ATOM 665 C CA . PRO A 1 83 ? 0.749 2.269 -12.491 1.00 90.25 83 PRO A CA 1
ATOM 666 C C . PRO A 1 83 ? -0.193 3.087 -13.380 1.00 90.25 83 PRO A C 1
ATOM 668 O O . PRO A 1 83 ? 0.135 4.201 -13.784 1.00 90.25 83 PRO A O 1
ATOM 671 N N . GLU A 1 84 ? -1.383 2.555 -13.650 1.00 90.12 84 GLU A N 1
ATOM 672 C CA . GLU A 1 84 ? -2.420 3.237 -14.430 1.00 90.12 84 GLU A CA 1
ATOM 673 C C . GLU A 1 84 ? -3.411 3.984 -13.533 1.00 90.12 84 GLU A C 1
ATOM 675 O O . GLU A 1 84 ? -3.767 5.133 -13.794 1.00 90.12 84 GLU A O 1
ATOM 680 N N . ARG A 1 85 ? -3.893 3.319 -12.474 1.00 90.38 85 ARG A N 1
ATOM 681 C CA . ARG A 1 85 ? -4.883 3.877 -11.539 1.00 90.38 85 ARG A CA 1
ATOM 682 C C . ARG A 1 85 ? -4.918 3.134 -10.212 1.00 90.38 85 ARG A C 1
ATOM 684 O O . ARG A 1 85 ? -4.566 1.959 -10.128 1.00 90.38 85 ARG A O 1
ATOM 691 N N . ILE A 1 86 ? -5.4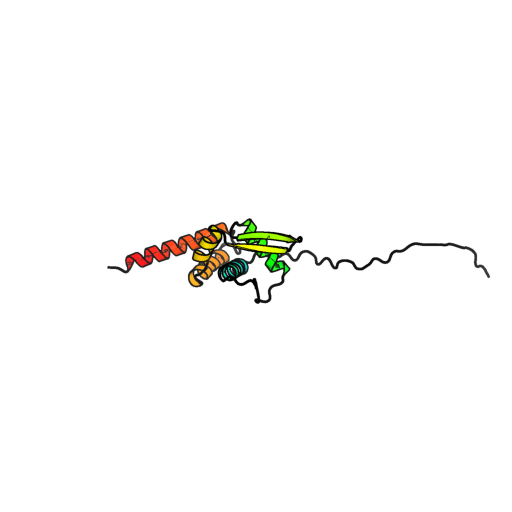66 3.791 -9.195 1.00 93.75 86 ILE A N 1
ATOM 692 C CA . ILE A 1 86 ? -5.803 3.161 -7.914 1.00 93.75 86 ILE A CA 1
ATOM 693 C C . ILE A 1 86 ? -7.137 2.405 -8.051 1.00 93.75 86 ILE A C 1
ATOM 695 O O . ILE A 1 86 ? -8.053 2.825 -8.768 1.00 93.75 86 ILE A O 1
ATOM 699 N N . THR A 1 87 ? -7.241 1.235 -7.419 1.00 94.94 87 THR A N 1
ATOM 700 C CA . THR A 1 87 ? -8.498 0.477 -7.348 1.00 94.94 87 THR A CA 1
ATOM 701 C C . THR A 1 87 ? -9.378 0.990 -6.211 1.00 94.94 87 THR A C 1
ATOM 703 O O . THR A 1 87 ? -8.933 1.715 -5.326 1.00 94.94 87 THR A O 1
ATOM 706 N N . TRP A 1 88 ? -10.640 0.559 -6.173 1.00 94.31 88 TRP A N 1
ATOM 707 C CA . TRP A 1 88 ? -11.506 0.834 -5.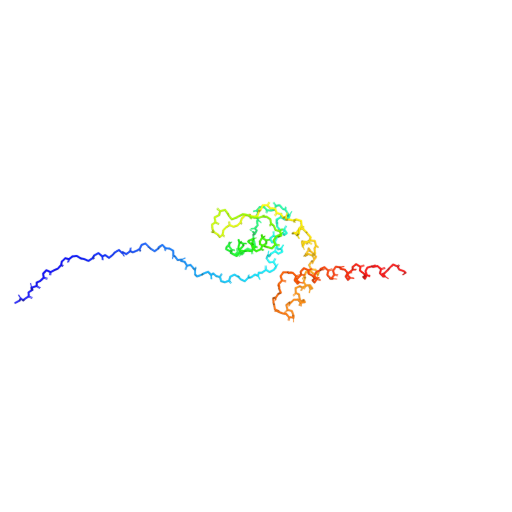025 1.00 94.31 88 TRP A CA 1
ATOM 708 C C . TRP A 1 88 ? -10.881 0.371 -3.696 1.00 94.31 88 TRP A C 1
ATOM 710 O O . TRP A 1 88 ? -10.814 1.139 -2.742 1.00 94.31 88 TRP A O 1
ATOM 720 N N . ALA A 1 89 ? -10.343 -0.852 -3.663 1.00 90.81 89 ALA A N 1
ATOM 721 C CA . ALA A 1 89 ? -9.674 -1.394 -2.480 1.00 90.81 89 ALA A CA 1
ATOM 722 C C . ALA A 1 89 ? -8.419 -0.588 -2.098 1.00 90.81 89 ALA A C 1
ATOM 724 O O . ALA A 1 89 ? -8.128 -0.418 -0.914 1.00 90.81 89 ALA A O 1
ATOM 725 N N . GLY A 1 90 ? -7.697 -0.053 -3.088 1.00 91.69 90 GLY A N 1
ATOM 726 C CA . GLY A 1 90 ? -6.584 0.868 -2.869 1.00 91.69 90 GLY A CA 1
ATOM 727 C C . GLY A 1 90 ? -7.008 2.155 -2.163 1.00 91.69 90 GLY A C 1
ATOM 728 O O . GLY A 1 90 ? -6.341 2.566 -1.214 1.00 91.69 90 GLY A O 1
ATOM 729 N N . HIS A 1 91 ? -8.138 2.746 -2.561 1.00 90.69 91 HIS A N 1
ATOM 730 C CA . HIS A 1 91 ? -8.698 3.918 -1.882 1.00 90.69 91 HIS A CA 1
ATOM 731 C C . HIS A 1 91 ? -9.146 3.601 -0.450 1.00 90.69 91 HIS A C 1
ATOM 733 O O . HIS A 1 91 ? -8.799 4.341 0.466 1.00 90.69 91 HIS A O 1
ATOM 739 N N . GLU A 1 92 ? -9.823 2.471 -0.217 1.00 91.31 92 GLU A N 1
ATOM 740 C CA . GLU A 1 92 ? -10.206 2.063 1.145 1.00 91.31 92 GLU A CA 1
ATOM 741 C C . GLU A 1 92 ? -8.983 1.845 2.049 1.00 91.31 92 GLU A C 1
ATOM 743 O O . GLU A 1 92 ? -8.976 2.248 3.215 1.00 91.31 92 GLU A O 1
ATOM 748 N N . PHE A 1 93 ? -7.920 1.238 1.516 1.00 88.12 93 PHE A N 1
ATOM 749 C CA . PHE A 1 93 ? -6.661 1.104 2.241 1.00 88.12 93 PHE A CA 1
ATOM 750 C C . PHE A 1 93 ? -6.024 2.469 2.527 1.00 88.12 93 PHE A C 1
ATOM 752 O O . PHE A 1 93 ? -5.574 2.709 3.651 1.00 88.12 93 PHE A O 1
ATOM 759 N N . LEU A 1 94 ? -5.994 3.370 1.542 1.00 89.56 94 LEU A N 1
ATOM 760 C CA . LEU A 1 94 ? -5.457 4.718 1.708 1.00 89.56 94 LEU A CA 1
ATOM 761 C C . LEU A 1 94 ? -6.209 5.503 2.776 1.00 89.56 94 LEU A C 1
ATOM 763 O O . LEU A 1 94 ? -5.561 6.107 3.623 1.00 89.56 94 LEU A O 1
ATOM 767 N N . ASP A 1 95 ? -7.537 5.454 2.808 1.00 88.31 95 ASP A N 1
ATOM 768 C CA . ASP A 1 95 ? -8.336 6.142 3.826 1.00 88.31 95 ASP A CA 1
ATOM 769 C C . ASP A 1 95 ? -7.986 5.676 5.245 1.00 88.31 95 ASP A C 1
ATOM 771 O O . ASP A 1 95 ? -7.877 6.482 6.174 1.00 88.31 95 ASP A O 1
ATOM 775 N N . LEU A 1 96 ? -7.726 4.376 5.409 1.00 84.00 96 LEU A N 1
ATOM 776 C CA . LEU A 1 96 ? -7.259 3.799 6.669 1.00 84.00 96 LEU A CA 1
ATOM 777 C C . LEU A 1 96 ? -5.814 4.198 7.003 1.00 84.00 96 LEU A C 1
ATOM 779 O O . LEU A 1 96 ? -5.488 4.450 8.167 1.00 84.00 96 LEU A O 1
ATOM 783 N N . ALA A 1 97 ? -4.943 4.245 5.996 1.00 85.31 97 ALA A N 1
ATOM 784 C CA . ALA A 1 97 ? -3.518 4.510 6.148 1.00 85.31 97 ALA A CA 1
ATOM 785 C C . ALA A 1 97 ? -3.165 6.008 6.128 1.00 85.31 97 ALA A C 1
ATOM 787 O O . ALA A 1 97 ? -2.037 6.365 6.454 1.00 85.31 97 ALA A O 1
ATOM 788 N N . ARG A 1 98 ? -4.083 6.913 5.768 1.00 84.12 98 ARG A N 1
ATOM 789 C CA . ARG A 1 98 ? -3.799 8.349 5.589 1.00 84.12 98 ARG A CA 1
ATOM 790 C C . ARG A 1 98 ? -3.394 9.028 6.894 1.00 84.12 98 ARG A C 1
ATOM 792 O O . ARG A 1 98 ? -2.515 9.883 6.891 1.00 84.12 98 ARG A O 1
ATOM 799 N N . ASN A 1 99 ? -3.995 8.634 8.013 1.00 85.44 99 ASN A N 1
ATOM 800 C CA . ASN A 1 99 ? -3.699 9.221 9.315 1.00 85.44 99 ASN A CA 1
ATOM 801 C C . ASN A 1 99 ? -2.382 8.670 9.893 1.00 85.44 99 ASN A C 1
ATOM 803 O O . ASN A 1 99 ? -2.315 7.501 10.271 1.00 85.44 99 ASN A O 1
ATOM 807 N N . ASP A 1 100 ? -1.366 9.526 10.042 1.00 82.50 100 ASP A N 1
ATOM 808 C CA . ASP A 1 100 ? -0.048 9.131 10.561 1.00 82.50 100 ASP A CA 1
ATOM 809 C C . ASP A 1 100 ? -0.093 8.535 11.974 1.00 82.50 100 ASP A C 1
ATOM 811 O O . ASP A 1 100 ? 0.697 7.648 12.297 1.00 82.50 100 ASP A O 1
ATOM 815 N N . ILE A 1 101 ? -1.021 8.978 12.827 1.00 82.38 101 ILE A N 1
ATOM 816 C CA . ILE A 1 101 ? -1.174 8.452 14.190 1.00 82.38 101 ILE A CA 1
ATOM 817 C C . ILE A 1 101 ? -1.683 7.007 14.133 1.00 82.38 101 ILE A C 1
ATOM 819 O O . ILE A 1 101 ? -1.115 6.128 14.785 1.00 82.38 101 ILE A O 1
ATOM 823 N N . SER A 1 102 ? -2.730 6.751 13.344 1.00 79.12 102 SER A N 1
ATOM 824 C CA . SER A 1 102 ? -3.281 5.405 13.136 1.00 79.12 102 SER A CA 1
ATOM 825 C C . SER A 1 102 ? -2.272 4.490 12.442 1.00 79.12 102 SER A C 1
ATOM 827 O O . SER A 1 102 ? -2.064 3.357 12.874 1.00 79.12 102 SER A O 1
ATOM 829 N N . TRP A 1 103 ? -1.579 5.002 11.424 1.00 86.25 103 TRP A N 1
ATOM 830 C CA . TRP A 1 103 ? -0.547 4.280 10.688 1.00 86.25 103 TRP A CA 1
ATOM 831 C C . TRP A 1 103 ? 0.622 3.862 11.581 1.00 86.25 103 TRP A C 1
ATOM 833 O O . TRP A 1 103 ? 0.969 2.683 11.651 1.00 86.25 103 TRP A O 1
ATOM 843 N N . ASN A 1 104 ? 1.201 4.804 12.329 1.00 84.12 104 ASN A N 1
ATOM 844 C CA . ASN A 1 104 ? 2.321 4.517 13.223 1.00 84.12 104 ASN A CA 1
ATOM 845 C C . ASN A 1 104 ? 1.919 3.566 14.354 1.00 84.12 104 ASN A C 1
ATOM 847 O O . ASN A 1 104 ? 2.715 2.711 14.745 1.00 84.12 104 ASN A O 1
ATOM 851 N N . ARG A 1 105 ? 0.675 3.650 14.843 1.00 80.94 105 ARG A N 1
ATOM 852 C CA . ARG A 1 105 ? 0.137 2.700 15.822 1.00 80.94 105 ARG A CA 1
ATOM 853 C C . ARG A 1 105 ? 0.011 1.292 15.240 1.00 80.94 105 ARG A C 1
ATOM 855 O O . ARG A 1 105 ? 0.463 0.342 15.878 1.00 80.94 105 ARG A O 1
ATOM 862 N N . ALA A 1 106 ? -0.536 1.147 14.034 1.00 78.06 106 ALA A N 1
ATOM 863 C CA . ALA A 1 106 ? -0.636 -0.145 13.355 1.00 78.06 106 ALA A CA 1
ATOM 864 C C . ALA A 1 106 ? 0.751 -0.752 13.085 1.00 78.06 106 ALA A C 1
ATOM 866 O O . ALA A 1 106 ? 0.986 -1.913 13.424 1.00 78.06 106 ALA A O 1
ATOM 867 N N . LYS A 1 107 ? 1.703 0.048 12.583 1.00 79.62 107 LYS A N 1
ATOM 868 C CA . LYS A 1 107 ? 3.099 -0.378 12.397 1.00 79.62 107 LYS A CA 1
ATOM 869 C C . LYS A 1 107 ? 3.755 -0.800 13.705 1.00 79.62 107 LYS A C 1
ATOM 871 O O . LYS A 1 107 ? 4.361 -1.863 13.758 1.00 79.62 107 LYS A O 1
ATOM 876 N N . SER A 1 108 ? 3.611 -0.009 14.768 1.00 76.25 108 SER A N 1
ATOM 877 C CA . SER A 1 108 ? 4.175 -0.332 16.083 1.00 76.25 108 SER A CA 1
ATOM 878 C C . SER A 1 108 ? 3.602 -1.642 16.632 1.00 76.25 108 SER A C 1
ATOM 880 O O . SER A 1 108 ? 4.353 -2.492 17.109 1.00 76.25 108 SER A O 1
ATOM 882 N N . ASN A 1 109 ? 2.294 -1.865 16.480 1.00 66.88 109 ASN A N 1
ATOM 883 C CA . ASN A 1 109 ? 1.632 -3.109 16.877 1.00 66.88 109 ASN A CA 1
ATOM 884 C C . ASN A 1 109 ? 2.136 -4.334 16.098 1.00 66.88 109 ASN A C 1
ATOM 886 O O . ASN A 1 109 ? 2.219 -5.422 16.664 1.00 66.88 109 ASN A O 1
ATOM 890 N N . VAL A 1 110 ? 2.472 -4.170 14.818 1.00 67.50 110 VAL A N 1
ATOM 891 C CA . VAL A 1 110 ? 3.038 -5.230 13.973 1.00 67.50 110 VAL A CA 1
ATOM 892 C C . VAL A 1 110 ? 4.502 -5.496 14.318 1.00 67.50 110 VAL A C 1
ATOM 894 O O . VAL A 1 110 ? 4.881 -6.638 14.588 1.00 67.50 110 VAL A O 1
ATOM 897 N N . ALA A 1 111 ? 5.315 -4.442 14.358 1.00 64.69 111 ALA A N 1
ATOM 898 C CA . ALA A 1 111 ? 6.749 -4.520 14.606 1.00 64.69 111 ALA A CA 1
ATOM 899 C C . ALA A 1 111 ? 7.055 -5.102 15.994 1.00 64.69 111 ALA A C 1
ATOM 901 O O . ALA A 1 111 ? 7.932 -5.950 16.122 1.00 64.69 111 ALA A O 1
ATOM 902 N N . SER A 1 112 ? 6.284 -4.713 17.016 1.00 59.62 112 SER A N 1
ATOM 903 C CA . SER A 1 112 ? 6.450 -5.206 18.392 1.00 59.62 112 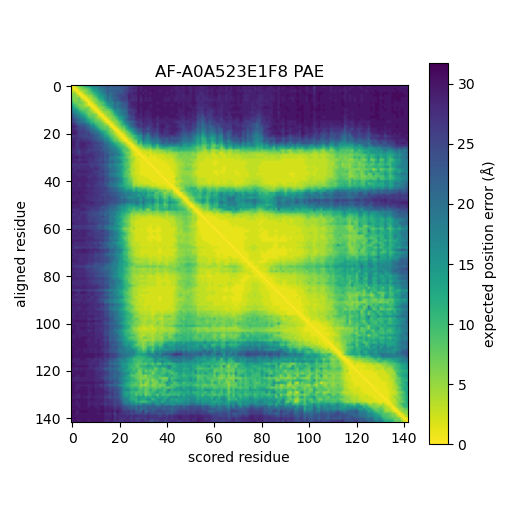SER A CA 1
ATOM 904 C C . SER A 1 112 ? 6.075 -6.677 18.587 1.00 59.62 112 SER A C 1
ATOM 906 O O . SER A 1 112 ? 6.488 -7.269 19.581 1.00 59.62 112 SER A O 1
ATOM 908 N N . LYS A 1 113 ? 5.298 -7.277 17.674 1.00 55.53 113 LYS A N 1
ATOM 909 C CA . LYS A 1 113 ? 4.742 -8.628 17.857 1.00 55.53 113 LYS A CA 1
ATOM 910 C C . LYS A 1 113 ? 5.305 -9.677 16.906 1.00 55.53 113 LYS A C 1
ATOM 912 O O . LYS A 1 113 ? 5.387 -10.835 17.298 1.00 55.53 113 LYS A O 1
ATOM 917 N N . VAL A 1 114 ? 5.649 -9.309 15.670 1.00 49.84 114 VAL A N 1
ATOM 918 C CA . VAL A 1 114 ? 5.993 -10.293 14.619 1.00 49.84 114 VAL A CA 1
ATOM 919 C C . VAL A 1 114 ? 7.153 -9.827 13.718 1.00 49.84 114 VAL A C 1
ATOM 921 O O . VAL A 1 114 ? 7.590 -10.559 12.836 1.00 49.84 114 VAL A O 1
ATOM 924 N N . GLY A 1 115 ? 7.696 -8.620 13.928 1.00 59.44 115 GLY A N 1
ATOM 925 C CA . GLY A 1 115 ? 8.771 -8.034 13.110 1.00 59.44 115 GLY A CA 1
ATOM 926 C C . GLY A 1 115 ? 8.302 -7.543 11.733 1.00 59.44 115 GLY A C 1
ATOM 927 O O . GLY A 1 115 ? 8.522 -6.386 11.391 1.00 59.44 115 GLY A O 1
ATOM 928 N N . SER A 1 116 ? 7.599 -8.382 10.970 1.00 61.72 116 SER A N 1
ATOM 929 C CA . SER A 1 116 ? 6.894 -8.024 9.733 1.00 61.72 116 SER A CA 1
ATOM 930 C C . SER A 1 116 ? 5.549 -8.750 9.689 1.00 61.72 116 SER A C 1
ATOM 932 O O . SER A 1 116 ? 5.470 -9.914 10.082 1.00 61.72 116 SER A O 1
ATOM 934 N N . ALA A 1 117 ? 4.485 -8.077 9.241 1.00 68.06 117 ALA A N 1
ATOM 935 C CA . ALA A 1 117 ? 3.161 -8.686 9.115 1.00 68.06 117 ALA A CA 1
ATOM 936 C C . ALA A 1 117 ? 2.719 -8.794 7.650 1.00 68.06 117 ALA A C 1
ATOM 938 O O . ALA A 1 117 ? 3.018 -7.906 6.844 1.00 68.06 117 ALA A O 1
ATOM 939 N N . PRO A 1 118 ? 1.938 -9.837 7.312 1.00 77.44 118 PRO A N 1
ATOM 940 C CA . PRO A 1 118 ? 1.207 -9.888 6.054 1.00 77.44 118 PRO A CA 1
ATOM 941 C C . PRO A 1 118 ? 0.300 -8.665 5.888 1.00 77.44 118 PRO A C 1
ATOM 943 O O . PRO A 1 118 ? -0.259 -8.158 6.862 1.00 77.44 118 PRO A O 1
ATOM 946 N N . PHE A 1 119 ? 0.094 -8.244 4.639 1.00 73.62 119 PHE A N 1
ATOM 947 C CA . PHE A 1 119 ? -0.748 -7.092 4.294 1.00 73.62 119 PHE A CA 1
ATOM 948 C C . PHE A 1 119 ? -2.129 -7.124 4.964 1.00 73.62 119 PHE A C 1
ATOM 950 O O . PHE A 1 119 ? -2.536 -6.145 5.583 1.00 73.62 119 PHE A O 1
ATOM 95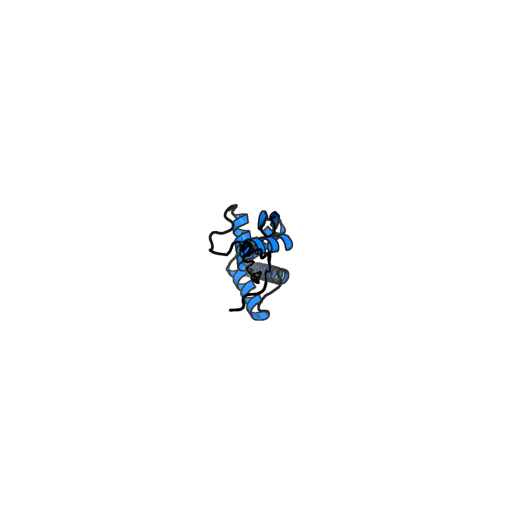7 N N . GLY A 1 120 ? -2.813 -8.272 4.886 1.00 76.06 120 GLY A N 1
ATOM 958 C CA . GLY A 1 120 ? -4.163 -8.431 5.429 1.00 76.06 120 GLY A CA 1
ATOM 959 C C . GLY A 1 120 ? -4.241 -8.134 6.927 1.00 76.06 120 GLY A C 1
ATOM 960 O O . GLY A 1 120 ? -5.166 -7.466 7.374 1.00 76.06 120 GLY A O 1
ATOM 961 N N . ILE A 1 121 ? -3.213 -8.512 7.693 1.00 81.81 121 ILE A N 1
ATOM 962 C CA . ILE A 1 121 ? -3.154 -8.239 9.136 1.00 81.81 121 ILE A CA 1
ATOM 963 C C . ILE A 1 121 ? -3.008 -6.740 9.412 1.00 81.81 121 ILE A C 1
ATOM 965 O O . ILE A 1 121 ? -3.639 -6.215 10.328 1.00 81.81 121 ILE A O 1
ATOM 969 N N . VAL A 1 122 ? -2.210 -6.026 8.613 1.00 80.31 122 VAL A N 1
ATOM 970 C CA . VAL A 1 122 ? -2.077 -4.565 8.739 1.00 80.31 122 VAL A CA 1
ATOM 971 C C . VAL A 1 122 ? -3.422 -3.887 8.474 1.00 80.31 122 VAL A C 1
ATOM 973 O O . VAL A 1 122 ? -3.840 -3.028 9.253 1.00 80.31 122 VAL A O 1
ATOM 976 N N . GLN A 1 123 ? -4.128 -4.312 7.423 1.00 79.25 123 GLN A N 1
ATOM 977 C CA . GLN A 1 123 ? -5.446 -3.784 7.072 1.00 79.25 123 GLN A CA 1
ATOM 978 C C . GLN A 1 123 ? -6.479 -4.031 8.183 1.00 79.25 123 GLN A C 1
ATOM 980 O O . GLN A 1 123 ? -7.210 -3.116 8.571 1.00 79.25 123 GLN A O 1
ATOM 985 N N . GLU A 1 124 ? -6.508 -5.234 8.759 1.00 86.69 124 GLU A N 1
ATOM 986 C CA . GLU A 1 124 ? -7.398 -5.568 9.875 1.00 86.69 124 GLU A CA 1
ATOM 987 C C . GLU A 1 124 ? -7.135 -4.712 11.120 1.00 86.69 124 GLU A C 1
ATOM 989 O O . GLU A 1 124 ? -8.080 -4.236 11.762 1.00 86.69 124 GLU A O 1
ATOM 994 N N . LEU A 1 125 ? -5.861 -4.484 11.45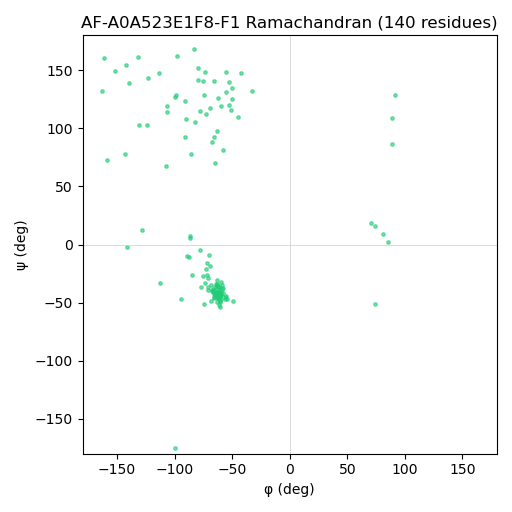9 1.00 86.38 125 LEU A N 1
ATOM 995 C CA . LEU A 1 125 ? -5.473 -3.658 12.602 1.00 86.38 125 LEU A CA 1
ATOM 996 C C . LEU A 1 125 ? -5.903 -2.200 12.420 1.00 86.38 125 LEU A C 1
ATOM 998 O O . LEU A 1 125 ? -6.477 -1.623 13.345 1.00 86.38 125 LEU A O 1
ATOM 1002 N N . LEU A 1 126 ? -5.699 -1.628 11.231 1.00 82.62 126 LEU A N 1
ATOM 1003 C CA . LEU A 1 126 ? -6.142 -0.265 10.925 1.00 82.62 126 LEU A CA 1
ATOM 1004 C C . LEU A 1 126 ? -7.666 -0.133 11.024 1.00 82.62 126 LEU A C 1
ATOM 1006 O O . LEU A 1 126 ? -8.174 0.778 11.682 1.00 82.62 126 LEU A O 1
ATOM 1010 N N . ALA A 1 127 ? -8.408 -1.081 10.447 1.00 86.38 127 ALA A N 1
ATOM 1011 C CA . ALA A 1 127 ? -9.865 -1.094 10.526 1.00 86.38 127 ALA A CA 1
ATOM 1012 C C . ALA A 1 127 ? -10.362 -1.219 11.980 1.00 86.38 127 AL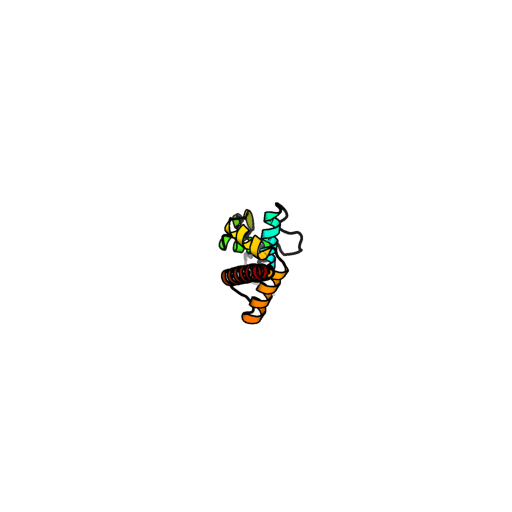A A C 1
ATOM 1014 O O . ALA A 1 127 ? -11.365 -0.608 12.364 1.00 86.38 127 ALA A O 1
ATOM 1015 N N . ARG A 1 128 ? -9.664 -1.998 12.819 1.00 89.44 128 ARG A N 1
ATOM 1016 C CA . ARG A 1 128 ? -9.970 -2.120 14.251 1.00 89.44 128 ARG A CA 1
ATOM 1017 C C . ARG A 1 128 ? -9.737 -0.809 14.998 1.00 89.44 128 ARG A C 1
ATOM 1019 O O . ARG A 1 128 ? -10.588 -0.412 15.795 1.00 89.44 128 ARG A O 1
ATOM 1026 N N . ASP A 1 129 ? -8.617 -0.143 14.742 1.00 85.81 129 ASP A N 1
ATOM 1027 C CA . ASP A 1 129 ? -8.267 1.112 15.405 1.00 85.81 129 ASP A CA 1
ATOM 1028 C C . ASP A 1 129 ? -9.235 2.242 15.018 1.00 85.81 129 ASP A C 1
ATOM 1030 O O . ASP A 1 129 ? -9.675 2.991 15.895 1.00 85.81 129 ASP A O 1
ATOM 1034 N N . LEU A 1 130 ? -9.668 2.299 13.751 1.00 86.56 130 LEU A N 1
ATOM 1035 C CA . LEU A 1 130 ? -10.715 3.223 13.301 1.00 86.56 130 LEU A CA 1
ATOM 1036 C C . LEU A 1 130 ? -12.043 2.979 14.034 1.00 86.56 130 LEU A C 1
ATOM 1038 O O . LEU A 1 130 ? -12.638 3.914 14.572 1.00 86.56 130 LEU A O 1
ATOM 1042 N N . ARG A 1 131 ? -12.498 1.721 14.119 1.00 87.12 131 ARG A N 1
ATOM 1043 C CA . ARG A 1 131 ? -13.723 1.365 14.861 1.00 87.12 131 ARG A CA 1
ATOM 1044 C C . ARG A 1 131 ? -13.647 1.773 16.333 1.00 87.12 131 ARG A C 1
ATOM 1046 O O . ARG A 1 131 ? -14.619 2.304 16.870 1.00 87.12 131 ARG A O 1
ATOM 1053 N N . SER A 1 132 ? -12.496 1.563 16.972 1.00 84.25 132 SER A N 1
ATOM 1054 C CA . SER A 1 132 ? -12.255 1.981 18.358 1.00 84.25 132 SER A CA 1
ATOM 1055 C C . SER A 1 132 ? -12.367 3.503 18.516 1.00 84.25 132 SER A C 1
ATOM 1057 O O . SER A 1 132 ? -13.101 3.982 19.382 1.00 84.25 132 SER A O 1
ATOM 1059 N N . ALA A 1 133 ? -11.732 4.272 17.624 1.00 81.06 133 ALA A N 1
ATOM 1060 C CA . ALA A 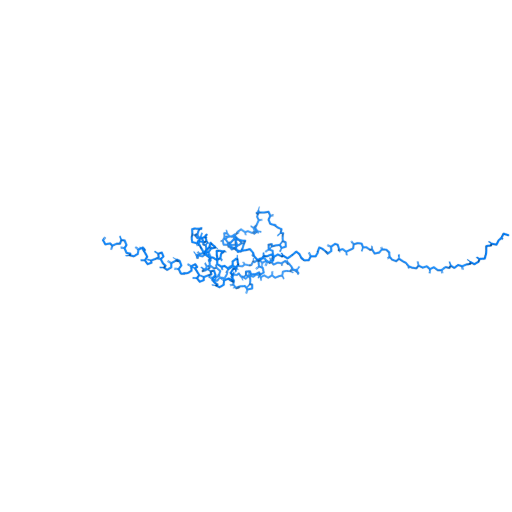1 133 ? -11.800 5.732 17.634 1.00 81.06 133 ALA A CA 1
ATOM 1061 C C . ALA A 1 133 ? -13.240 6.257 17.467 1.00 81.06 133 ALA A C 1
ATOM 1063 O O . ALA A 1 133 ? -13.663 7.143 18.213 1.00 81.06 133 ALA A O 1
ATOM 1064 N N . LEU A 1 134 ? -14.019 5.667 16.553 1.00 81.56 134 LEU A N 1
ATOM 1065 C CA . LEU A 1 134 ? -15.432 6.010 16.352 1.00 81.56 134 LEU A CA 1
ATOM 1066 C C . LEU A 1 134 ? -16.294 5.671 17.581 1.00 81.56 134 LEU A C 1
ATOM 1068 O O . LEU A 1 134 ? -17.163 6.457 17.965 1.00 81.56 134 LEU A O 1
ATOM 1072 N N . SER A 1 135 ? -16.035 4.537 18.242 1.00 80.69 135 SER A N 1
ATOM 1073 C CA . SER A 1 135 ? -16.742 4.145 19.468 1.00 80.69 135 SER A CA 1
ATOM 1074 C C . SER A 1 135 ? -16.438 5.085 20.638 1.00 80.69 135 SER A C 1
ATOM 1076 O O . SER A 1 135 ? -17.347 5.458 21.380 1.00 80.69 135 SER A O 1
ATOM 1078 N N . SER A 1 136 ? -15.181 5.506 20.804 1.00 66.31 136 SER A N 1
ATOM 1079 C CA . SER A 1 136 ? -14.781 6.454 21.852 1.00 66.31 136 SER A CA 1
ATOM 1080 C C . SER A 1 136 ? -15.251 7.890 21.592 1.00 66.31 136 SER A C 1
ATOM 1082 O O . SER A 1 136 ? -15.456 8.642 22.542 1.00 66.31 136 SER A O 1
ATOM 1084 N N . ALA A 1 137 ? -15.467 8.291 20.336 1.00 62.81 137 ALA A N 1
ATOM 1085 C CA . ALA A 1 137 ? -16.039 9.601 20.011 1.00 62.81 137 ALA A CA 1
ATOM 1086 C C . ALA A 1 137 ? -17.532 9.702 20.382 1.00 62.81 137 ALA A C 1
ATOM 1088 O O . ALA A 1 137 ? -18.018 10.777 20.736 1.00 62.81 137 ALA A O 1
ATOM 1089 N N . ARG A 1 138 ? -18.262 8.576 20.367 1.00 55.91 138 ARG A N 1
ATOM 1090 C CA . ARG A 1 138 ? -19.699 8.519 20.685 1.00 55.91 138 ARG A CA 1
ATOM 1091 C C . ARG A 1 138 ? -20.008 8.700 22.178 1.00 55.91 138 ARG A C 1
ATOM 1093 O O . ARG A 1 138 ? -21.122 9.088 22.514 1.00 55.91 138 ARG A O 1
ATOM 1100 N N . THR A 1 139 ? -19.050 8.461 23.075 1.00 56.31 139 THR A N 1
ATOM 1101 C CA . THR A 1 139 ? -19.268 8.512 24.534 1.00 56.31 139 THR A CA 1
ATOM 1102 C C . THR A 1 139 ? -19.038 9.887 25.169 1.00 56.31 139 THR A C 1
ATOM 1104 O O . THR A 1 139 ? -19.433 10.085 26.312 1.00 56.31 139 THR A O 1
ATOM 1107 N N . LYS A 1 140 ? -18.472 10.867 24.446 1.00 52.91 140 LYS A N 1
ATOM 1108 C CA . LYS A 1 140 ? -18.242 12.241 24.950 1.00 52.91 140 LYS A CA 1
ATOM 1109 C C . LYS A 1 140 ? -19.424 13.207 24.776 1.00 52.91 140 LYS A C 1
ATOM 1111 O O . LYS A 1 140 ? -19.287 14.389 25.067 1.00 52.91 140 LYS A O 1
ATOM 1116 N N . LYS A 1 141 ? -20.577 12.730 24.298 1.00 46.47 141 LYS A N 1
ATOM 1117 C CA . LYS A 1 141 ? -21.792 13.538 24.114 1.00 46.47 141 LYS A CA 1
ATOM 1118 C C . LYS A 1 141 ? -22.831 13.171 25.182 1.00 46.47 141 LYS A C 1
ATOM 1120 O O . LYS A 1 141 ? -23.845 12.552 24.867 1.00 46.47 141 LYS A O 1
ATOM 1125 N N . LYS A 1 142 ? -22.545 13.485 26.446 1.00 39.84 142 LYS A N 1
ATOM 1126 C CA . LYS A 1 142 ? -23.525 13.476 27.537 1.00 39.84 142 LYS A CA 1
ATOM 1127 C C . LYS A 1 142 ? -23.170 14.533 28.567 1.00 39.84 142 LYS A C 1
ATOM 1129 O O . LYS A 1 142 ? -21.958 14.661 28.843 1.00 39.84 142 LYS A O 1
#